Protein AF-A0A416VVM7-F1 (afdb_monomer)

Foldseek 3Di:
DDDDDDPPCVPVDFDWDQADPPRGDPDIDTPQLVVQLVVQLVVCVVCCCPPPNVVDPDPCCSRPVVSNVRSVVQVPDDDPNHRPVVVVVVVVCVVPDPPADPVRHD

Sequence (106 aa):
MKKIKSYTGIWNVEKVLYAINDFNLPFPVTFTQITWFVITEFIIILFGDIPPLSMIEGAFLKYFGIPVALTWFMSQKTFDGKKPYSFLKSQITYALRPKITYAGKA

Mean predicted aligned error: 8.23 Å

Structure (mmCIF, N/CA/C/O backbone):
data_AF-A0A416VVM7-F1
#
_entry.id   AF-A0A416VVM7-F1
#
loop_
_atom_site.group_PDB
_atom_site.id
_atom_site.type_symbol
_atom_site.label_atom_id
_atom_site.label_alt_id
_atom_site.label_comp_id
_atom_site.label_asym_id
_atom_site.label_entity_id
_atom_site.label_seq_id
_atom_site.pdbx_PDB_ins_code
_atom_site.Cartn_x
_atom_site.Cartn_y
_atom_site.Cartn_z
_atom_site.occupancy
_atom_site.B_iso_or_equiv
_atom_site.auth_seq_id
_atom_site.auth_comp_id
_atom_site.auth_asym_id
_atom_site.auth_atom_id
_atom_site.pdbx_PDB_model_num
ATOM 1 N N . MET A 1 1 ? -9.659 17.953 30.453 1.00 61.44 1 MET A N 1
ATOM 2 C CA . MET A 1 1 ? -10.289 16.610 30.451 1.00 61.44 1 MET A CA 1
ATOM 3 C C . MET A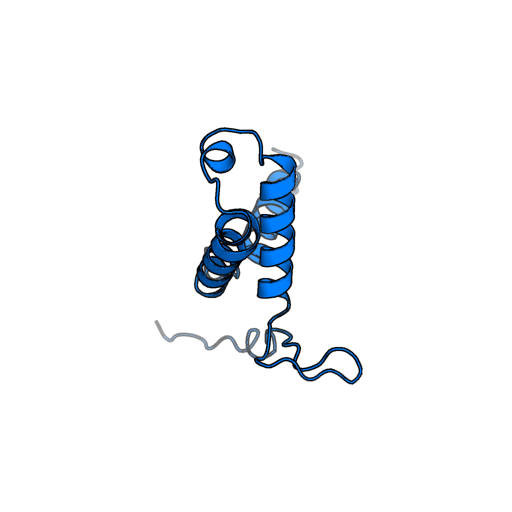 1 1 ? -9.209 15.544 30.608 1.00 61.44 1 MET A C 1
ATOM 5 O O . MET A 1 1 ? -8.241 15.582 29.856 1.00 61.44 1 MET A O 1
ATOM 9 N N . LYS A 1 2 ? -9.322 14.627 31.582 1.00 65.62 2 LYS A N 1
ATOM 10 C CA . LYS A 1 2 ? -8.398 13.482 31.709 1.00 65.62 2 LYS A CA 1
ATOM 11 C C . LYS A 1 2 ? -8.617 12.543 30.518 1.00 65.62 2 LYS A C 1
ATOM 13 O O . LYS A 1 2 ? -9.734 12.082 30.308 1.00 65.62 2 LYS A O 1
ATOM 18 N N . LYS A 1 3 ? -7.571 12.272 29.733 1.00 70.19 3 LYS A N 1
ATOM 19 C CA . LYS A 1 3 ? -7.639 11.299 28.633 1.00 70.19 3 LYS A CA 1
ATOM 20 C C . LYS A 1 3 ? -7.758 9.893 29.224 1.00 70.19 3 LYS A C 1
ATOM 22 O O . LYS A 1 3 ? -6.823 9.416 29.864 1.00 70.19 3 LYS A O 1
ATOM 27 N N . ILE A 1 4 ? -8.898 9.243 29.012 1.00 81.94 4 ILE A N 1
ATOM 28 C CA . ILE A 1 4 ? -9.066 7.815 29.297 1.00 81.94 4 ILE A CA 1
ATOM 29 C C . ILE A 1 4 ? -8.189 7.056 28.297 1.00 81.94 4 ILE A C 1
ATOM 31 O O . ILE A 1 4 ? -8.296 7.269 27.088 1.00 81.94 4 ILE A O 1
ATOM 35 N N . LYS A 1 5 ? -7.280 6.212 28.790 1.00 77.19 5 LYS A N 1
ATOM 36 C CA . LYS A 1 5 ? -6.422 5.393 27.927 1.00 77.19 5 LYS A CA 1
ATOM 37 C C . LYS A 1 5 ? -7.245 4.223 27.386 1.00 77.19 5 LYS A C 1
ATOM 39 O O . LYS A 1 5 ? -7.728 3.405 28.162 1.00 77.19 5 LYS A O 1
ATOM 44 N N . SER A 1 6 ? -7.409 4.160 26.067 1.00 74.62 6 SER A N 1
ATOM 45 C CA . SER A 1 6 ? -8.006 3.012 25.381 1.00 74.62 6 SER A CA 1
ATOM 46 C C . SER A 1 6 ? -6.907 2.020 25.008 1.00 74.62 6 SER A C 1
ATOM 48 O O . SER A 1 6 ? -5.968 2.376 24.298 1.00 74.62 6 SER A O 1
ATOM 50 N N . TYR A 1 7 ? -7.017 0.785 25.497 1.00 78.38 7 TYR A N 1
ATOM 51 C CA . TYR A 1 7 ? -6.043 -0.289 25.259 1.00 78.38 7 TYR A CA 1
ATOM 52 C C . TYR A 1 7 ? -6.463 -1.250 24.138 1.00 78.38 7 TYR A C 1
ATOM 54 O O . TYR A 1 7 ? -5.711 -2.153 23.778 1.00 78.38 7 TYR A O 1
ATOM 62 N N . THR A 1 8 ? -7.632 -1.032 23.530 1.00 74.88 8 THR A N 1
ATOM 63 C CA . THR A 1 8 ? -8.178 -1.870 22.451 1.00 74.88 8 THR A CA 1
ATOM 64 C C . THR A 1 8 ? -7.250 -1.942 21.231 1.00 74.88 8 THR A C 1
ATOM 66 O O . THR A 1 8 ? -7.262 -2.927 20.501 1.00 74.88 8 THR A O 1
ATOM 69 N N . GLY A 1 9 ? -6.409 -0.923 21.017 1.00 66.19 9 GLY A N 1
ATOM 70 C CA . GLY A 1 9 ? -5.456 -0.869 19.907 1.00 66.19 9 GLY A CA 1
ATOM 71 C C . GLY A 1 9 ? -4.166 -1.675 20.097 1.00 66.19 9 GLY A C 1
ATOM 72 O O . GLY A 1 9 ? -3.465 -1.868 19.110 1.00 66.19 9 GLY A O 1
ATOM 73 N N . ILE A 1 10 ? -3.849 -2.163 21.308 1.00 76.31 10 ILE A N 1
ATOM 74 C CA . ILE A 1 10 ? -2.581 -2.876 21.586 1.00 76.31 10 ILE A CA 1
ATOM 75 C C . ILE A 1 10 ? -2.433 -4.113 20.696 1.00 76.31 10 ILE A C 1
ATOM 77 O O . ILE A 1 10 ? -1.358 -4.389 20.178 1.00 76.31 10 ILE A O 1
ATOM 81 N N . TRP A 1 11 ? -3.532 -4.833 20.488 1.00 73.75 11 TRP A N 1
ATOM 82 C CA . TRP A 1 11 ? -3.547 -6.067 19.706 1.00 73.75 11 TRP A CA 1
ATOM 83 C C . TRP A 1 11 ? -3.708 -5.833 18.201 1.00 73.75 11 TRP A C 1
ATOM 85 O O . TRP A 1 11 ? -3.650 -6.779 17.422 1.00 73.75 11 TRP A O 1
ATOM 95 N N . ASN A 1 12 ? -3.888 -4.583 17.765 1.00 74.38 12 ASN A N 1
ATOM 96 C CA . ASN A 1 12 ? -4.033 -4.235 16.354 1.00 74.38 12 ASN A CA 1
ATOM 97 C C . ASN A 1 12 ? -2.662 -4.037 15.687 1.00 74.38 12 ASN A C 1
ATOM 99 O O . ASN A 1 12 ? -2.369 -2.986 15.110 1.00 74.38 12 ASN A O 1
ATOM 103 N N . VAL A 1 13 ? -1.806 -5.050 15.807 1.00 75.88 13 VAL A N 1
ATOM 104 C CA . VAL A 1 13 ? -0.478 -5.064 15.193 1.00 75.88 13 VAL A CA 1
ATOM 105 C C . VAL A 1 13 ? -0.606 -5.543 13.753 1.00 75.88 13 VAL A C 1
ATOM 107 O O . VAL A 1 13 ? -1.378 -6.449 13.433 1.00 75.88 13 VAL A O 1
ATOM 110 N N . GLU A 1 14 ? 0.131 -4.904 12.852 1.00 78.31 14 GLU A N 1
ATOM 111 C CA . GLU A 1 14 ? 0.159 -5.341 11.467 1.00 78.31 14 GLU A CA 1
ATOM 112 C C . GLU A 1 14 ? 0.909 -6.659 11.327 1.00 78.31 14 GLU A C 1
ATOM 114 O O . GLU A 1 14 ? 1.980 -6.833 11.901 1.00 78.31 14 GLU A O 1
ATOM 119 N N . LYS A 1 15 ? 0.365 -7.575 10.526 1.00 83.31 15 LYS A N 1
ATOM 120 C CA . LYS A 1 15 ? 1.103 -8.774 10.151 1.00 83.31 15 LYS A CA 1
ATOM 121 C C . LYS A 1 15 ? 2.234 -8.382 9.197 1.00 83.31 15 LYS A C 1
ATOM 123 O O . LYS A 1 15 ? 2.003 -7.695 8.198 1.00 83.31 15 LYS A O 1
ATOM 128 N N . VAL A 1 16 ? 3.435 -8.839 9.518 1.00 87.38 16 VAL A N 1
ATOM 129 C CA . VAL A 1 16 ? 4.658 -8.597 8.753 1.00 87.38 16 VAL A CA 1
ATOM 130 C C . VAL A 1 16 ? 5.185 -9.935 8.254 1.00 87.38 16 VAL A C 1
ATOM 132 O O . VAL A 1 16 ? 5.181 -10.919 8.992 1.00 87.38 16 VAL A O 1
ATOM 135 N N . LEU A 1 17 ? 5.595 -9.969 6.992 1.00 89.88 17 LEU A N 1
ATOM 136 C CA . LEU A 1 17 ? 6.157 -11.129 6.325 1.00 89.88 17 LEU A CA 1
ATOM 137 C C . LEU A 1 17 ? 7.678 -10.978 6.258 1.00 89.88 17 LEU A C 1
ATOM 139 O O . LEU A 1 17 ? 8.186 -9.979 5.749 1.00 89.88 17 LEU A O 1
ATOM 143 N N . TYR A 1 18 ? 8.386 -11.977 6.777 1.00 88.62 18 TYR A N 1
ATOM 144 C CA . TYR A 1 18 ? 9.853 -12.007 6.827 1.00 88.62 18 TYR A CA 1
ATOM 145 C C . TYR A 1 18 ? 10.451 -13.029 5.857 1.00 88.62 18 TYR A C 1
ATOM 147 O O . TYR A 1 18 ? 11.561 -12.839 5.372 1.00 88.62 18 TYR A O 1
ATOM 155 N N . ALA A 1 19 ? 9.702 -14.084 5.537 1.00 89.94 19 ALA A N 1
ATOM 156 C CA . ALA A 1 19 ? 10.117 -15.124 4.610 1.00 89.94 19 ALA A CA 1
ATOM 157 C C . ALA A 1 19 ? 8.917 -15.671 3.832 1.00 89.94 19 ALA A C 1
ATOM 159 O O . ALA A 1 19 ? 7.777 -15.616 4.304 1.00 89.94 19 ALA A O 1
ATOM 160 N N . ILE A 1 20 ? 9.191 -16.204 2.646 1.00 89.31 20 ILE A N 1
ATOM 161 C CA . ILE A 1 20 ? 8.248 -16.975 1.837 1.00 89.31 20 ILE A CA 1
ATOM 162 C C . ILE A 1 20 ? 8.841 -18.372 1.694 1.00 89.31 20 ILE A C 1
ATOM 164 O O . ILE A 1 20 ? 9.851 -18.543 1.014 1.00 89.31 20 ILE A O 1
ATOM 168 N N . ASN A 1 21 ? 8.209 -19.365 2.323 1.00 87.94 21 ASN A N 1
ATOM 169 C CA . ASN A 1 21 ? 8.763 -20.716 2.454 1.00 87.94 21 ASN A CA 1
ATOM 170 C C . ASN A 1 21 ? 10.191 -20.648 3.039 1.00 87.94 21 ASN A C 1
ATOM 172 O O . ASN A 1 21 ? 10.350 -20.163 4.157 1.00 87.94 21 ASN A O 1
ATOM 176 N N . ASP A 1 22 ? 11.209 -21.045 2.271 1.00 90.06 22 ASP A N 1
ATOM 177 C CA . ASP A 1 22 ? 12.624 -21.021 2.670 1.00 90.06 22 ASP A CA 1
ATOM 178 C C . ASP A 1 22 ? 13.374 -19.745 2.240 1.00 90.06 22 ASP A C 1
ATOM 180 O O . ASP A 1 22 ? 14.549 -19.560 2.565 1.00 90.06 22 ASP A O 1
ATOM 184 N N . PHE A 1 23 ? 12.722 -18.846 1.496 1.00 88.56 23 PHE A N 1
ATOM 185 C CA . PHE A 1 23 ? 13.339 -17.610 1.027 1.00 88.56 23 PHE A CA 1
ATOM 186 C C . PHE A 1 23 ? 13.136 -16.481 2.039 1.00 88.56 23 PHE A C 1
ATOM 188 O O . PHE A 1 23 ? 12.022 -15.979 2.210 1.00 88.56 23 PHE A O 1
ATOM 195 N N . ASN A 1 24 ? 14.221 -16.045 2.681 1.00 89.94 24 ASN A N 1
ATOM 196 C CA . ASN A 1 24 ? 14.207 -14.854 3.525 1.00 89.94 24 ASN A CA 1
ATOM 197 C C . ASN A 1 24 ? 14.138 -13.599 2.655 1.00 89.94 24 ASN A C 1
ATOM 199 O O . ASN A 1 24 ? 14.971 -13.393 1.771 1.00 89.94 24 ASN A O 1
ATOM 203 N N .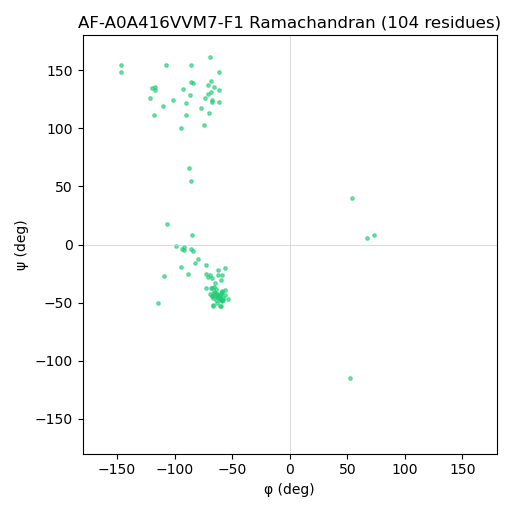 LEU A 1 25 ? 13.152 -12.745 2.924 1.00 87.62 25 LEU A N 1
ATOM 204 C CA . LEU A 1 25 ? 13.041 -11.468 2.238 1.00 87.62 25 LEU A CA 1
ATOM 205 C C . LEU A 1 25 ? 14.204 -10.559 2.677 1.00 87.62 25 LEU A C 1
ATOM 207 O O . LEU A 1 25 ? 14.538 -10.522 3.863 1.00 87.62 25 LEU A O 1
ATOM 211 N N . PRO A 1 26 ? 14.803 -9.784 1.755 1.00 88.38 26 PRO A N 1
ATOM 212 C CA . PRO A 1 26 ? 15.896 -8.863 2.082 1.00 88.38 26 PRO A CA 1
ATOM 213 C C . PRO A 1 26 ? 15.468 -7.762 3.064 1.00 88.38 26 PRO A C 1
ATOM 215 O O . PRO A 1 26 ? 16.298 -7.170 3.749 1.00 88.38 26 PRO A O 1
ATOM 218 N N . PHE A 1 27 ? 14.167 -7.492 3.140 1.00 89.75 27 PHE A N 1
ATOM 219 C CA . PHE A 1 27 ? 13.545 -6.606 4.109 1.00 89.75 27 PHE A CA 1
ATOM 220 C C . PHE A 1 27 ? 12.150 -7.140 4.462 1.00 89.75 27 PHE A C 1
ATOM 222 O O . PHE A 1 27 ? 11.492 -7.747 3.615 1.00 89.75 27 PHE A O 1
ATOM 229 N N . PRO A 1 28 ? 1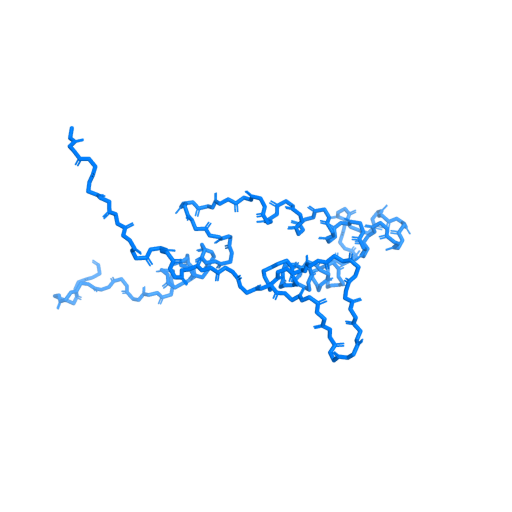1.672 -6.918 5.696 1.00 88.25 28 PRO A N 1
ATOM 230 C CA . PRO A 1 28 ? 10.323 -7.302 6.079 1.00 88.25 28 PRO A CA 1
ATOM 231 C C . PRO A 1 28 ? 9.285 -6.484 5.310 1.00 88.25 28 PRO A C 1
ATOM 233 O O . PRO A 1 28 ? 9.398 -5.261 5.219 1.00 88.25 28 PRO A O 1
ATOM 236 N N . VAL A 1 29 ? 8.247 -7.146 4.805 1.00 89.75 29 VAL A N 1
ATOM 237 C CA . VAL A 1 29 ? 7.163 -6.496 4.055 1.00 89.75 29 VAL A CA 1
ATOM 238 C C . VAL A 1 29 ? 5.843 -6.724 4.770 1.00 89.75 29 VAL A C 1
ATOM 240 O O . VAL A 1 29 ? 5.534 -7.834 5.199 1.00 89.75 29 VAL A O 1
ATOM 243 N N . THR A 1 30 ? 5.033 -5.682 4.919 1.00 89.25 30 THR A N 1
ATOM 244 C CA . THR A 1 30 ? 3.726 -5.819 5.565 1.00 89.25 30 THR A CA 1
ATOM 245 C C . THR A 1 30 ? 2.643 -6.263 4.581 1.00 89.25 30 THR A C 1
ATOM 247 O O . THR A 1 30 ? 2.703 -5.983 3.383 1.00 89.25 30 THR A O 1
ATOM 250 N N . PHE A 1 31 ? 1.586 -6.916 5.077 1.00 85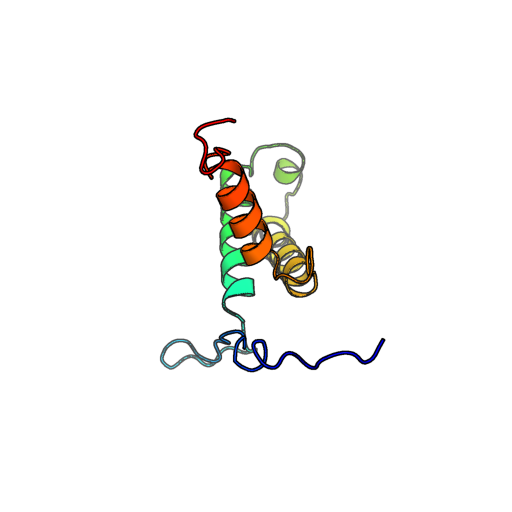.81 31 PHE A N 1
ATOM 251 C CA . PHE A 1 31 ? 0.466 -7.319 4.214 1.00 85.81 31 PHE A CA 1
ATOM 252 C C . PHE A 1 31 ? -0.220 -6.127 3.526 1.00 85.81 31 PHE A C 1
ATOM 254 O O . PHE A 1 31 ? -0.729 -6.276 2.413 1.00 85.81 31 PHE A O 1
ATOM 261 N N . THR A 1 32 ? -0.234 -4.938 4.146 1.00 86.25 32 THR A N 1
ATOM 262 C CA . THR A 1 32 ? -0.819 -3.755 3.495 1.00 86.25 32 THR A CA 1
ATOM 263 C C . THR A 1 32 ? 0.063 -3.227 2.372 1.00 86.25 32 THR A C 1
ATOM 265 O O . THR A 1 32 ? -0.479 -2.855 1.336 1.00 86.25 32 THR A O 1
ATOM 268 N N . GLN A 1 33 ? 1.392 -3.255 2.525 1.00 88.44 33 GLN A N 1
ATOM 269 C CA . GLN A 1 33 ? 2.325 -2.892 1.456 1.00 88.44 33 GLN A CA 1
ATOM 270 C C . GLN A 1 33 ? 2.149 -3.806 0.240 1.00 88.44 33 GLN A C 1
ATOM 272 O O . GLN A 1 33 ? 1.986 -3.304 -0.867 1.00 88.44 33 GLN A O 1
ATOM 277 N N . ILE A 1 34 ? 2.069 -5.126 0.454 1.00 89.88 34 ILE A N 1
ATOM 278 C CA . ILE A 1 34 ? 1.825 -6.101 -0.625 1.00 89.88 34 ILE A CA 1
ATOM 279 C C . ILE A 1 34 ? 0.483 -5.820 -1.309 1.00 89.88 34 ILE A C 1
ATOM 281 O O . ILE A 1 34 ? 0.412 -5.742 -2.531 1.00 89.88 34 ILE A O 1
ATOM 285 N N . THR A 1 35 ? -0.581 -5.611 -0.528 1.00 89.56 35 THR A N 1
ATOM 286 C CA . THR A 1 35 ? -1.918 -5.323 -1.073 1.00 89.56 35 THR A CA 1
ATOM 287 C C . THR A 1 35 ? -1.915 -4.072 -1.951 1.00 89.56 35 THR A C 1
ATOM 289 O O . THR A 1 35 ? -2.434 -4.097 -3.064 1.00 89.56 35 THR A O 1
ATOM 292 N N . TRP A 1 36 ? -1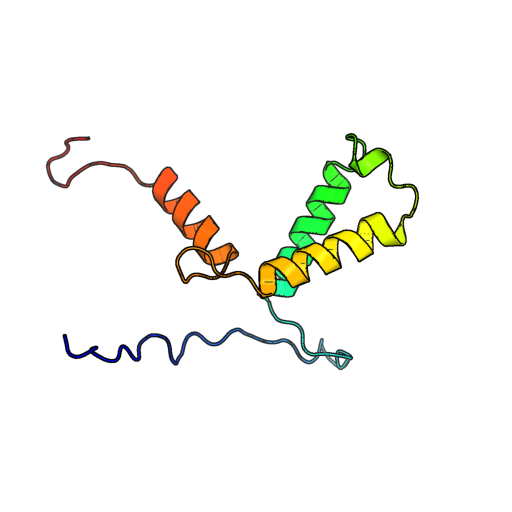.313 -2.977 -1.477 1.00 90.62 36 TRP A N 1
ATOM 293 C CA . TRP A 1 36 ? -1.219 -1.739 -2.252 1.00 90.62 36 TRP A CA 1
ATOM 294 C C . TRP A 1 36 ? -0.364 -1.896 -3.504 1.00 90.62 36 TRP A C 1
ATOM 296 O O . TRP A 1 36 ? -0.673 -1.269 -4.516 1.00 90.62 36 TRP A O 1
ATOM 306 N N . PHE A 1 37 ? 0.674 -2.732 -3.446 1.00 93.00 37 PHE A N 1
ATOM 307 C CA . PHE A 1 37 ? 1.573 -2.965 -4.568 1.00 93.00 37 PHE A CA 1
ATOM 308 C C . PHE A 1 37 ? 0.812 -3.656 -5.689 1.00 93.00 37 PHE A C 1
ATOM 310 O O . PHE A 1 37 ? 0.715 -3.111 -6.784 1.00 93.00 37 PHE A O 1
ATOM 317 N N . VAL A 1 38 ? 0.153 -4.768 -5.359 1.00 92.50 38 VAL A N 1
ATOM 318 C CA . VAL A 1 38 ? -0.652 -5.552 -6.300 1.00 92.50 38 VAL A CA 1
ATOM 319 C C . VAL A 1 38 ? -1.801 -4.725 -6.880 1.00 92.50 38 VAL A C 1
ATOM 321 O O . VAL A 1 38 ? -2.013 -4.742 -8.088 1.00 92.50 38 VAL A O 1
ATOM 324 N N . ILE A 1 39 ? -2.531 -3.962 -6.056 1.00 91.81 39 ILE A N 1
ATOM 325 C CA . ILE A 1 39 ? -3.628 -3.109 -6.545 1.00 91.81 39 ILE A CA 1
ATOM 326 C C . ILE A 1 39 ? -3.102 -2.044 -7.511 1.00 91.81 39 ILE A C 1
ATOM 328 O O . ILE A 1 39 ? -3.703 -1.816 -8.557 1.00 91.81 39 ILE A O 1
ATOM 332 N N . THR A 1 40 ? -1.993 -1.386 -7.170 1.00 91.56 40 THR A N 1
ATOM 333 C CA . THR A 1 40 ? -1.432 -0.322 -8.010 1.00 91.56 40 THR A CA 1
ATOM 334 C C . THR A 1 40 ? -0.907 -0.884 -9.325 1.00 91.56 40 THR A C 1
ATOM 336 O O . THR A 1 40 ? -1.198 -0.329 -10.378 1.00 91.56 40 THR A O 1
ATOM 339 N N . GLU A 1 41 ? -0.186 -2.002 -9.285 1.00 92.25 41 GLU A N 1
ATOM 340 C CA . GLU A 1 41 ? 0.309 -2.684 -10.480 1.00 92.25 41 GLU A CA 1
ATOM 341 C C . GLU A 1 41 ? -0.847 -3.119 -11.390 1.00 92.25 41 GLU A C 1
ATOM 343 O O . GLU A 1 41 ? -0.834 -2.833 -12.586 1.00 92.25 41 GLU A O 1
ATOM 348 N N . PHE A 1 42 ? -1.903 -3.702 -10.818 1.00 93.06 42 PHE A N 1
ATOM 349 C CA . PHE A 1 42 ? -3.097 -4.087 -11.566 1.00 93.06 42 PHE A CA 1
ATOM 350 C C . PHE A 1 42 ? -3.774 -2.885 -12.242 1.00 93.06 42 PHE A C 1
ATOM 352 O O . PHE A 1 42 ? -4.143 -2.960 -13.412 1.00 93.06 42 PHE A O 1
ATOM 359 N N . ILE A 1 43 ? -3.884 -1.748 -11.545 1.00 90.88 43 ILE A N 1
ATOM 360 C CA . ILE A 1 43 ? -4.402 -0.494 -12.116 1.00 90.88 43 ILE A CA 1
ATOM 361 C C . ILE A 1 43 ? -3.514 -0.019 -13.273 1.00 90.88 43 ILE A C 1
ATOM 363 O O . ILE A 1 43 ? -4.034 0.356 -14.318 1.00 90.88 43 ILE A O 1
ATOM 367 N N . ILE A 1 44 ? -2.188 -0.047 -13.128 1.00 90.81 44 ILE A N 1
ATOM 368 C CA . ILE A 1 44 ? -1.272 0.399 -14.188 1.00 90.81 44 ILE A CA 1
ATOM 369 C C . ILE A 1 44 ? -1.355 -0.506 -15.418 1.00 90.81 44 ILE A C 1
ATOM 371 O O . ILE A 1 44 ? -1.279 0.000 -16.532 1.00 90.81 44 ILE A O 1
ATOM 375 N N . ILE A 1 45 ? -1.538 -1.815 -15.239 1.00 89.12 45 ILE A N 1
ATOM 376 C CA . ILE A 1 45 ? -1.737 -2.749 -16.354 1.00 89.12 45 ILE A CA 1
ATOM 377 C C . ILE A 1 45 ? -3.067 -2.461 -17.062 1.00 89.12 45 ILE A C 1
ATOM 379 O O . ILE A 1 45 ? -3.097 -2.375 -18.285 1.00 89.12 45 ILE A O 1
ATOM 383 N N . LEU A 1 46 ? -4.158 -2.263 -16.314 1.00 89.75 46 LEU A N 1
ATOM 384 C CA . LEU A 1 46 ? -5.478 -1.994 -16.897 1.00 89.75 46 LEU A CA 1
ATOM 385 C C . LEU A 1 46 ? -5.581 -0.626 -17.584 1.00 89.75 46 LEU A C 1
ATOM 387 O O . LEU A 1 46 ? -6.253 -0.498 -18.602 1.00 89.75 46 LEU A O 1
ATOM 391 N N . PHE A 1 47 ? -4.943 0.399 -17.022 1.00 87.12 47 PHE A N 1
ATOM 392 C CA . PHE A 1 47 ? -5.010 1.782 -17.504 1.00 87.12 47 PHE A CA 1
ATOM 393 C C . PHE A 1 47 ? -3.719 2.230 -18.204 1.00 87.12 47 PHE A C 1
ATOM 395 O O . PHE A 1 47 ? -3.486 3.427 -18.379 1.00 87.12 47 PHE A O 1
ATOM 402 N N . GLY A 1 48 ? -2.870 1.283 -18.607 1.00 83.38 48 GLY A N 1
ATOM 403 C CA . GLY A 1 48 ? -1.527 1.549 -19.122 1.00 83.38 48 GLY A CA 1
ATOM 404 C C . GLY A 1 48 ? -1.493 2.372 -20.408 1.00 83.38 48 GLY A C 1
ATOM 405 O O . GLY A 1 48 ? -0.508 3.081 -20.627 1.00 83.38 48 GLY A O 1
ATOM 406 N N . ASP A 1 49 ? -2.562 2.316 -21.202 1.00 83.31 49 ASP A N 1
ATOM 407 C CA . ASP A 1 49 ? -2.690 3.014 -22.485 1.00 83.31 49 ASP A CA 1
ATOM 408 C C . ASP A 1 49 ? -3.327 4.408 -22.356 1.00 83.31 49 ASP A C 1
ATOM 410 O O . ASP A 1 49 ? -3.374 5.170 -23.323 1.00 83.31 49 ASP A O 1
ATOM 414 N N . ILE A 1 50 ? -3.780 4.789 -21.156 1.00 85.38 50 ILE A N 1
ATOM 415 C CA . ILE A 1 50 ? -4.385 6.101 -20.915 1.00 85.38 50 ILE A CA 1
ATOM 416 C C . ILE A 1 50 ? -3.284 7.132 -20.599 1.00 85.38 50 ILE A C 1
ATOM 418 O O . ILE A 1 50 ? -2.465 6.903 -19.701 1.00 85.38 50 ILE A O 1
ATOM 422 N N . PRO A 1 51 ? -3.243 8.297 -21.276 1.00 82.69 51 PRO A N 1
ATOM 423 C CA . PRO A 1 51 ? -2.362 9.399 -20.881 1.00 82.69 51 PRO A CA 1
ATOM 424 C C . PRO A 1 51 ? -2.739 9.869 -19.467 1.00 82.69 51 PRO A C 1
ATOM 426 O O . PRO A 1 51 ? -3.929 10.061 -19.212 1.00 82.69 51 PRO A O 1
ATOM 429 N N . PRO A 1 52 ? -1.804 10.081 -18.521 1.00 80.38 52 PRO A N 1
ATOM 430 C CA . PRO A 1 52 ? -0.347 10.223 -18.653 1.00 80.38 52 PRO A CA 1
ATOM 431 C C . PRO A 1 52 ? 0.482 8.928 -18.506 1.00 80.38 52 PRO A C 1
ATOM 433 O O . PRO A 1 52 ? 1.701 8.978 -18.649 1.00 80.38 52 PRO A O 1
ATOM 436 N N . LEU A 1 53 ? -0.128 7.770 -18.225 1.00 81.19 53 LEU A N 1
ATOM 437 C CA . LEU A 1 53 ? 0.593 6.498 -18.024 1.00 81.19 53 LEU A CA 1
ATOM 438 C C . LEU A 1 53 ? 1.177 5.925 -19.325 1.00 81.19 53 LEU A C 1
ATOM 440 O O . LEU A 1 53 ? 2.196 5.231 -19.291 1.00 81.19 53 LEU A O 1
ATOM 444 N N . SER A 1 54 ? 0.564 6.224 -20.471 1.00 77.50 54 SER A N 1
ATOM 445 C CA . SER A 1 54 ? 1.067 5.835 -21.797 1.00 77.50 54 SER A CA 1
ATOM 446 C C . SER A 1 54 ? 2.296 6.629 -22.248 1.00 77.50 54 SER A C 1
ATOM 448 O O . SER A 1 54 ? 3.032 6.168 -23.111 1.00 77.50 54 SER A O 1
ATOM 450 N N . MET A 1 55 ? 2.562 7.783 -21.628 1.00 84.88 55 MET A N 1
ATOM 451 C CA . MET A 1 55 ? 3.711 8.641 -21.950 1.00 84.88 55 MET A CA 1
ATOM 452 C C . MET A 1 55 ? 5.003 8.210 -21.234 1.00 84.88 55 MET A C 1
ATOM 454 O O . MET A 1 55 ? 6.060 8.793 -21.456 1.00 84.88 55 MET A O 1
ATOM 458 N N . ILE A 1 56 ? 4.928 7.217 -20.343 1.00 84.00 56 ILE A N 1
ATOM 459 C CA . ILE A 1 56 ? 6.072 6.724 -19.572 1.00 84.00 56 ILE A CA 1
ATOM 460 C C . ILE A 1 56 ? 6.676 5.529 -20.310 1.00 84.00 56 ILE A C 1
ATOM 462 O O . ILE A 1 56 ? 6.182 4.408 -20.202 1.00 84.00 56 ILE A O 1
ATOM 466 N N . GLU A 1 57 ? 7.763 5.773 -21.041 1.00 77.56 57 GLU A N 1
ATOM 467 C CA . GLU A 1 57 ? 8.459 4.759 -21.851 1.00 77.56 57 GLU A CA 1
ATOM 468 C C . GLU A 1 57 ? 9.243 3.742 -21.001 1.00 77.56 57 GLU A C 1
ATOM 470 O O . GLU A 1 57 ? 9.464 2.600 -21.404 1.00 77.56 57 GLU A O 1
ATOM 475 N N . GLY A 1 58 ? 9.652 4.126 -19.789 1.00 83.88 58 GLY A N 1
ATOM 476 C CA . GLY A 1 58 ? 10.421 3.258 -18.901 1.00 83.88 58 GLY A CA 1
ATOM 477 C C . GLY A 1 58 ? 9.563 2.161 -18.272 1.00 83.88 58 GLY A C 1
ATOM 478 O O . GLY A 1 58 ? 8.880 2.421 -17.284 1.00 83.88 58 GLY A O 1
ATOM 479 N N . ALA A 1 59 ? 9.664 0.922 -18.764 1.00 83.38 59 ALA A N 1
ATOM 480 C CA . ALA A 1 59 ? 8.935 -0.228 -18.212 1.00 83.38 59 ALA A CA 1
ATOM 481 C C . ALA A 1 59 ? 9.213 -0.440 -16.711 1.00 83.38 59 ALA A C 1
ATOM 483 O O . ALA A 1 59 ? 8.284 -0.621 -15.925 1.00 83.38 59 ALA A O 1
ATOM 484 N N . PHE A 1 60 ? 10.477 -0.336 -16.286 1.00 86.62 60 PHE A N 1
ATOM 485 C CA . PHE A 1 60 ? 10.841 -0.440 -14.870 1.00 86.62 60 PHE A CA 1
ATOM 486 C C . PHE A 1 60 ? 10.219 0.684 -14.032 1.00 86.62 60 PHE A C 1
ATOM 488 O O . PHE A 1 60 ? 9.647 0.439 -12.974 1.00 86.62 60 PHE A O 1
ATOM 495 N N . LEU A 1 61 ? 10.274 1.928 -14.511 1.00 87.06 61 LEU A N 1
ATOM 496 C CA . LEU A 1 61 ? 9.693 3.057 -13.787 1.00 87.06 61 LEU A CA 1
ATOM 497 C C . LEU A 1 61 ? 8.167 2.931 -13.694 1.00 87.06 61 LEU A C 1
ATOM 499 O O . LEU A 1 61 ? 7.599 3.161 -12.631 1.00 87.06 61 LEU A O 1
ATOM 503 N N . LYS A 1 62 ? 7.522 2.522 -14.789 1.00 86.44 62 LYS A N 1
ATOM 504 C CA . LYS A 1 62 ? 6.071 2.384 -14.894 1.00 86.44 62 LYS A CA 1
ATOM 505 C C . LYS A 1 62 ? 5.531 1.274 -13.998 1.00 86.44 62 LYS A C 1
ATOM 507 O O . LYS A 1 62 ? 4.630 1.530 -13.210 1.00 86.44 62 LYS A O 1
ATOM 512 N N . TYR A 1 63 ? 6.090 0.069 -14.090 1.00 87.38 63 TYR A N 1
ATOM 513 C CA . TYR A 1 63 ? 5.546 -1.109 -13.406 1.00 87.38 63 TYR A CA 1
ATOM 514 C C . TYR A 1 63 ? 6.185 -1.394 -12.047 1.00 87.38 63 TYR A C 1
ATOM 516 O O . TYR A 1 63 ? 5.580 -2.072 -11.230 1.00 87.38 63 TYR A O 1
ATOM 524 N N . PHE A 1 64 ? 7.371 -0.857 -11.760 1.00 89.31 64 PHE A N 1
ATOM 525 C CA . PHE A 1 64 ? 8.023 -1.048 -10.463 1.00 89.31 64 PHE A CA 1
ATOM 526 C C . PHE A 1 64 ? 8.151 0.266 -9.689 1.00 89.31 64 PHE A C 1
ATOM 528 O O . PHE A 1 64 ? 7.719 0.355 -8.543 1.00 89.31 64 PHE A O 1
ATOM 535 N N . GLY A 1 65 ? 8.667 1.321 -10.321 1.00 90.62 65 GLY A N 1
ATOM 536 C CA . GLY A 1 65 ? 8.888 2.614 -9.666 1.00 90.62 65 GLY A CA 1
ATOM 537 C C . GLY A 1 65 ? 7.610 3.253 -9.114 1.00 90.62 65 GLY A C 1
ATOM 538 O O . GLY A 1 65 ? 7.553 3.586 -7.929 1.00 90.62 65 GLY A O 1
ATOM 539 N N . ILE A 1 66 ? 6.572 3.395 -9.946 1.00 90.69 66 ILE A N 1
ATOM 540 C CA . ILE A 1 66 ? 5.298 4.005 -9.537 1.00 90.69 66 ILE A CA 1
ATOM 541 C C . ILE A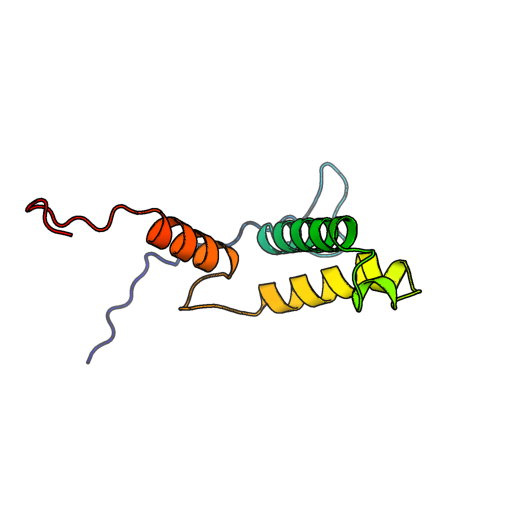 1 66 ? 4.617 3.171 -8.439 1.00 90.69 66 ILE A C 1
ATOM 543 O O . ILE A 1 66 ? 4.298 3.754 -7.400 1.00 90.69 66 ILE A O 1
ATOM 547 N N . PRO A 1 67 ? 4.441 1.838 -8.571 1.00 91.75 67 PRO A N 1
ATOM 548 C CA . PRO A 1 67 ? 3.872 1.029 -7.492 1.00 91.75 67 PRO A CA 1
ATOM 549 C C . PRO A 1 67 ? 4.660 1.083 -6.184 1.00 91.75 67 PRO A C 1
ATOM 551 O O . PRO A 1 67 ? 4.056 1.201 -5.117 1.00 91.75 67 PRO A O 1
ATOM 554 N N . VAL A 1 68 ? 5.997 1.062 -6.224 1.00 91.31 68 VAL A N 1
ATOM 555 C CA . VAL A 1 68 ? 6.828 1.187 -5.013 1.00 91.31 68 VAL A CA 1
ATOM 556 C C . VAL A 1 68 ? 6.656 2.561 -4.358 1.00 91.31 68 VAL A C 1
ATOM 558 O O . VAL A 1 68 ? 6.473 2.652 -3.145 1.00 91.31 68 VAL A O 1
ATOM 561 N N . ALA A 1 69 ? 6.646 3.642 -5.138 1.00 90.81 69 ALA A N 1
ATOM 562 C CA . ALA A 1 69 ? 6.435 4.983 -4.595 1.00 90.81 69 ALA A CA 1
ATOM 563 C C . ALA A 1 69 ? 5.042 5.130 -3.958 1.00 90.81 69 ALA A C 1
ATOM 565 O O . ALA A 1 69 ? 4.903 5.686 -2.864 1.00 90.81 69 ALA A O 1
ATOM 566 N N . LEU A 1 70 ? 4.009 4.591 -4.612 1.00 90.81 70 LEU A N 1
ATOM 567 C CA . LEU A 1 70 ? 2.626 4.665 -4.143 1.00 90.81 70 LEU A CA 1
ATOM 568 C C . LEU A 1 70 ? 2.413 3.810 -2.887 1.00 90.81 70 LEU A C 1
ATOM 570 O O . LEU A 1 70 ? 1.807 4.264 -1.917 1.00 90.81 70 LEU A O 1
ATOM 574 N N . THR A 1 71 ? 2.964 2.599 -2.853 1.00 91.38 71 THR A N 1
ATOM 575 C CA . THR A 1 71 ? 2.907 1.720 -1.672 1.00 91.38 71 THR A CA 1
ATOM 576 C C . THR A 1 71 ? 3.619 2.317 -0.475 1.00 91.38 71 THR A C 1
ATOM 578 O O . THR A 1 71 ? 3.064 2.321 0.627 1.00 91.38 71 THR A O 1
ATOM 581 N N . TRP A 1 72 ? 4.809 2.878 -0.685 1.00 88.31 72 TRP A N 1
ATOM 582 C CA . TRP A 1 72 ? 5.540 3.591 0.350 1.00 88.31 72 TRP A CA 1
ATOM 583 C C . TRP A 1 72 ? 4.716 4.764 0.888 1.00 88.31 72 TRP A C 1
ATOM 585 O O . TRP A 1 72 ? 4.505 4.855 2.100 1.00 88.31 72 TRP A O 1
ATOM 595 N N . PHE A 1 73 ? 4.146 5.590 0.005 1.00 89.62 73 PHE A N 1
ATOM 596 C CA . PHE A 1 73 ? 3.281 6.704 0.395 1.00 89.62 73 PHE A CA 1
ATOM 597 C C . PHE A 1 73 ? 2.066 6.242 1.213 1.00 89.62 73 PHE A C 1
ATOM 599 O O . PHE A 1 73 ? 1.794 6.776 2.291 1.00 89.62 73 PHE A O 1
ATOM 606 N N . MET A 1 74 ? 1.360 5.208 0.752 1.00 88.06 74 MET A N 1
ATOM 607 C CA . MET A 1 74 ? 0.181 4.675 1.440 1.00 88.06 74 MET A CA 1
ATOM 608 C C . MET A 1 74 ? 0.530 4.013 2.773 1.00 88.06 74 MET A C 1
ATOM 610 O O . MET A 1 74 ? -0.280 4.052 3.696 1.00 88.06 74 MET A O 1
ATOM 614 N N . SER A 1 75 ? 1.736 3.461 2.921 1.00 82.69 75 SER A N 1
ATOM 615 C CA . SER A 1 75 ? 2.186 2.882 4.191 1.00 82.69 75 SER A CA 1
ATOM 616 C C . SER A 1 75 ? 2.433 3.933 5.282 1.00 82.69 75 SER A C 1
ATOM 618 O O . SER A 1 75 ? 2.291 3.633 6.464 1.00 82.69 75 SER A O 1
ATOM 620 N N . GLN A 1 76 ? 2.742 5.178 4.904 1.00 80.94 76 GLN A N 1
ATOM 621 C CA . GLN A 1 76 ? 2.985 6.268 5.855 1.00 80.94 76 GLN A CA 1
ATOM 622 C C . GLN A 1 76 ? 1.716 7.024 6.252 1.00 80.94 76 GLN A C 1
ATOM 624 O O . GLN A 1 76 ? 1.666 7.656 7.310 1.00 80.94 76 GLN A O 1
ATOM 629 N N . LYS A 1 77 ? 0.693 7.020 5.394 1.00 80.06 77 LYS A N 1
ATOM 630 C CA . LYS A 1 77 ? -0.512 7.825 5.602 1.00 80.06 77 LYS A CA 1
ATOM 631 C C . LYS A 1 77 ? -1.532 7.104 6.475 1.00 80.06 77 LYS A C 1
ATOM 633 O O . LYS A 1 77 ? -1.809 5.919 6.320 1.00 80.06 77 LYS A O 1
ATOM 638 N N . THR A 1 78 ? -2.161 7.873 7.357 1.00 80.44 78 THR A N 1
ATOM 639 C CA . THR A 1 78 ? -3.380 7.469 8.058 1.00 80.44 78 THR A CA 1
ATOM 640 C C . THR A 1 78 ? -4.502 8.420 7.661 1.00 80.44 78 THR A C 1
ATOM 642 O O . THR A 1 78 ? -4.315 9.635 7.622 1.00 80.44 78 THR A O 1
ATOM 645 N N . PHE A 1 79 ? -5.662 7.864 7.328 1.00 80.88 79 PHE A N 1
ATOM 646 C CA . PHE A 1 79 ? -6.865 8.617 6.986 1.00 80.88 79 PHE A CA 1
ATOM 647 C C . PHE A 1 79 ? -7.869 8.425 8.114 1.00 80.88 79 PHE A C 1
ATOM 649 O O . PHE A 1 79 ? -8.237 7.288 8.409 1.00 80.88 79 PHE A O 1
ATOM 656 N N . ASP A 1 80 ? -8.281 9.513 8.772 1.00 79.50 80 ASP A N 1
ATOM 657 C CA . ASP A 1 80 ? -9.209 9.455 9.916 1.00 79.50 80 ASP A CA 1
ATOM 658 C C . ASP A 1 80 ? -8.718 8.494 11.028 1.00 79.50 80 ASP A C 1
ATOM 660 O O . ASP A 1 80 ? -9.453 7.666 11.564 1.00 79.50 80 ASP A O 1
ATOM 664 N N . GLY A 1 81 ? -7.404 8.511 11.295 1.00 79.88 81 GLY A N 1
ATOM 665 C CA . GLY A 1 81 ? -6.751 7.611 12.258 1.00 79.88 81 GLY A CA 1
ATOM 666 C C . GLY A 1 81 ? -6.739 6.128 11.858 1.00 79.88 81 GLY A C 1
ATOM 667 O O . GLY A 1 81 ? -6.297 5.285 12.638 1.00 79.88 81 GLY A O 1
ATOM 668 N N . LYS A 1 82 ? -7.203 5.786 10.650 1.00 81.62 82 LYS A N 1
ATOM 669 C CA . LYS A 1 82 ? -7.239 4.424 10.106 1.00 81.62 82 LYS A CA 1
ATOM 670 C C . LYS A 1 82 ? -6.187 4.255 9.020 1.00 81.62 82 LYS A C 1
ATOM 672 O O . LYS A 1 82 ? -5.810 5.194 8.320 1.00 81.62 82 LYS A O 1
ATOM 677 N N . LYS A 1 83 ? -5.749 3.011 8.828 1.00 83.62 83 LYS A N 1
ATOM 678 C CA . LYS A 1 83 ? -4.952 2.642 7.653 1.00 83.62 83 LYS A CA 1
ATOM 679 C C . LYS A 1 83 ? -5.776 2.878 6.383 1.00 83.62 83 LYS A C 1
ATOM 681 O O . LYS A 1 83 ? -6.989 2.651 6.431 1.00 83.62 83 LYS A O 1
ATOM 686 N N . PRO A 1 84 ? -5.160 3.230 5.246 1.00 83.50 84 PRO A N 1
ATOM 687 C CA . PRO A 1 84 ? -5.907 3.588 4.042 1.00 83.50 84 PRO A CA 1
ATOM 688 C C . PRO A 1 84 ? -6.884 2.510 3.557 1.00 83.50 84 PRO A C 1
ATOM 690 O O . PRO A 1 84 ? -8.019 2.819 3.210 1.00 83.50 84 PRO A O 1
ATOM 693 N N . TYR A 1 85 ? -6.501 1.233 3.638 1.00 82.81 85 TYR A N 1
ATOM 694 C CA . TYR A 1 85 ? -7.397 0.116 3.316 1.00 82.81 85 TYR A CA 1
ATOM 695 C C . TYR A 1 85 ? -8.628 0.059 4.240 1.00 82.81 85 TYR A C 1
ATOM 697 O O . TYR A 1 85 ? -9.759 -0.101 3.784 1.00 82.81 85 TYR A O 1
ATOM 705 N N . SER A 1 86 ? -8.423 0.233 5.549 1.00 82.81 86 SER A N 1
ATOM 706 C CA . SER A 1 86 ? -9.509 0.235 6.540 1.00 82.81 86 SER A CA 1
ATOM 707 C C . SER A 1 86 ? -10.428 1.445 6.365 1.00 82.81 86 SER A C 1
ATOM 709 O O . SER A 1 86 ? -11.649 1.326 6.482 1.00 82.81 86 SER A O 1
ATOM 711 N N . PHE A 1 87 ? -9.852 2.598 6.015 1.00 86.25 87 PHE A N 1
ATOM 712 C CA . PHE A 1 87 ? -10.613 3.789 5.669 1.00 86.25 87 PHE A CA 1
ATOM 713 C C . PHE A 1 87 ? -11.517 3.535 4.458 1.00 86.25 87 PHE A C 1
ATOM 715 O O . PHE A 1 87 ? -12.730 3.701 4.575 1.00 86.25 87 PHE A O 1
ATOM 722 N N . LEU A 1 88 ? -10.967 3.043 3.344 1.00 86.50 88 LEU A N 1
ATOM 723 C CA . LEU A 1 88 ? -11.748 2.726 2.143 1.00 86.50 88 LEU A CA 1
ATOM 724 C C . LEU A 1 88 ? -12.850 1.709 2.422 1.00 86.50 88 LEU A C 1
ATOM 726 O O . LEU A 1 88 ? -14.000 1.946 2.062 1.00 86.50 88 LEU A O 1
ATOM 730 N N . LYS A 1 89 ? -12.534 0.627 3.144 1.00 87.44 89 LYS A N 1
ATOM 731 C CA . LYS A 1 89 ? -13.539 -0.343 3.589 1.00 87.44 89 LYS A CA 1
ATOM 732 C C . LYS A 1 89 ? -14.668 0.352 4.349 1.00 87.44 89 LYS A C 1
ATOM 734 O O . LYS A 1 89 ? -15.832 0.108 4.056 1.00 87.44 89 LYS A O 1
ATOM 739 N N . SER A 1 90 ? -14.340 1.238 5.291 1.00 87.62 90 SER A N 1
ATOM 740 C CA . SER A 1 90 ? -15.351 1.960 6.068 1.00 87.62 90 SER A CA 1
ATOM 741 C C . SER A 1 90 ? -16.216 2.887 5.212 1.00 87.62 90 SER A C 1
ATOM 743 O O . SER A 1 90 ? -17.424 2.926 5.426 1.00 87.62 90 SER A O 1
ATOM 745 N N . GLN A 1 91 ? -15.637 3.567 4.216 1.00 91.06 91 GLN A N 1
ATOM 746 C CA . GLN A 1 91 ? -16.383 4.424 3.291 1.00 91.06 91 GLN A CA 1
ATOM 747 C C . GLN A 1 91 ? -17.319 3.608 2.396 1.00 91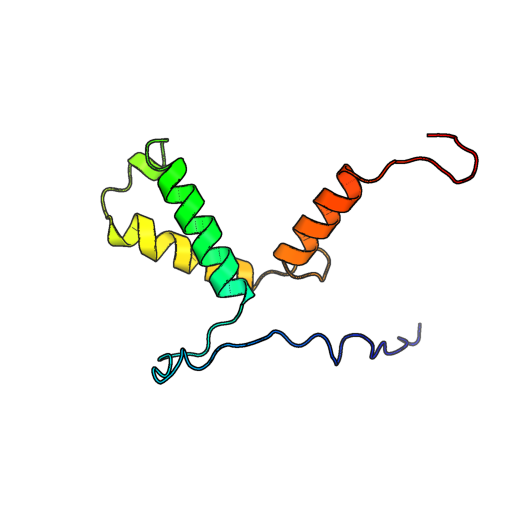.06 91 GLN A C 1
ATOM 749 O O . GLN A 1 91 ? -18.491 3.950 2.271 1.00 91.06 91 GLN A O 1
ATOM 754 N N . ILE A 1 92 ? -16.844 2.489 1.841 1.00 91.06 92 ILE A N 1
ATOM 755 C CA . ILE A 1 92 ? -17.659 1.591 1.011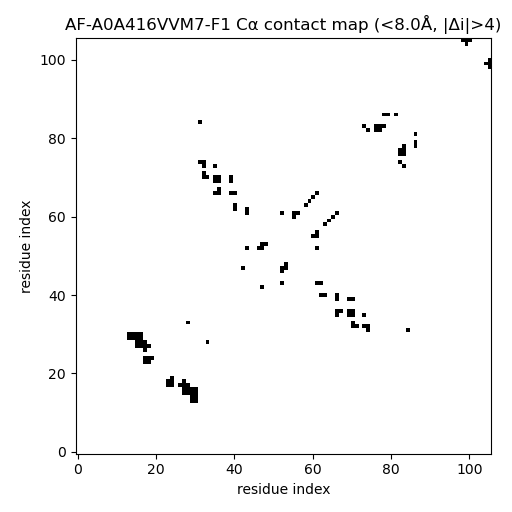 1.00 91.06 92 ILE A CA 1
ATOM 756 C C . ILE A 1 92 ? -18.793 0.984 1.841 1.00 91.06 92 ILE A C 1
ATOM 758 O O . ILE A 1 92 ? -19.949 1.026 1.432 1.00 91.06 92 ILE A O 1
ATOM 762 N N . THR A 1 93 ? -18.493 0.469 3.038 1.00 91.00 93 THR A N 1
ATOM 763 C CA . THR A 1 93 ? -19.523 -0.055 3.943 1.00 91.00 93 THR A CA 1
ATOM 764 C C . THR A 1 93 ? -20.529 1.026 4.318 1.00 91.00 93 THR A C 1
ATOM 766 O O . THR A 1 93 ? -21.720 0.747 4.344 1.00 91.00 93 THR A O 1
ATOM 769 N N . TYR A 1 94 ? -20.087 2.256 4.587 1.00 89.81 94 TYR A N 1
ATOM 770 C CA . TYR A 1 94 ? -20.991 3.364 4.882 1.00 89.81 94 TYR A CA 1
ATOM 771 C C . TYR A 1 94 ? -21.884 3.726 3.688 1.00 89.81 94 TYR A C 1
ATOM 773 O O . TYR A 1 94 ? -23.076 3.957 3.875 1.00 89.81 94 TYR A O 1
ATOM 781 N N . ALA A 1 95 ? -21.331 3.744 2.474 1.00 91.06 95 ALA A N 1
ATOM 782 C CA . ALA A 1 95 ? -22.075 4.046 1.255 1.00 91.06 95 ALA A CA 1
ATOM 783 C C . ALA A 1 95 ? -23.128 2.975 0.930 1.00 91.06 95 ALA A C 1
ATOM 785 O O . ALA A 1 95 ? -24.241 3.317 0.544 1.00 91.06 95 ALA A O 1
ATOM 786 N N . LEU A 1 96 ? -22.789 1.696 1.119 1.00 92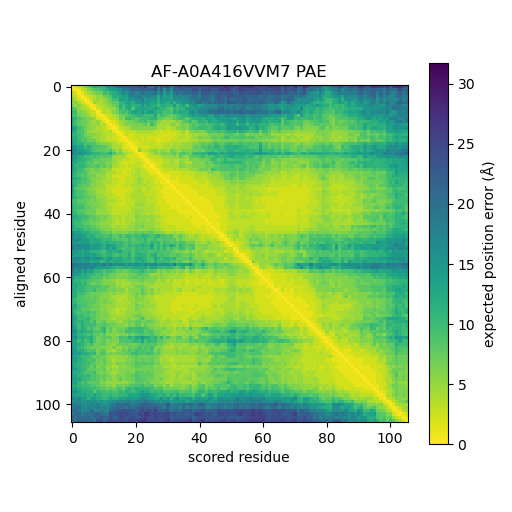.25 96 LEU A N 1
ATOM 787 C CA . LEU A 1 96 ? -23.682 0.561 0.860 1.00 92.25 96 LEU A CA 1
ATOM 788 C C . LEU A 1 96 ? -24.658 0.277 2.010 1.00 92.25 96 LEU A C 1
ATOM 790 O O . LEU A 1 96 ? -25.624 -0.464 1.831 1.00 92.25 96 LEU A O 1
ATOM 794 N N . ARG A 1 97 ? -24.410 0.822 3.206 1.00 88.81 97 ARG A N 1
ATOM 795 C CA . ARG A 1 97 ? -25.276 0.596 4.364 1.00 88.81 97 ARG A CA 1
ATOM 796 C C . ARG A 1 97 ? -26.633 1.274 4.134 1.00 88.81 97 ARG A C 1
ATOM 798 O O . ARG A 1 97 ? -26.663 2.470 3.840 1.00 88.81 97 ARG A O 1
ATOM 805 N N . PRO A 1 98 ? -27.758 0.570 4.361 1.00 85.81 98 PRO A N 1
ATOM 806 C CA . PRO A 1 98 ? -29.074 1.190 4.318 1.00 85.81 98 PRO A CA 1
ATOM 807 C C . PRO A 1 98 ? -29.163 2.284 5.386 1.00 85.81 98 PRO A C 1
ATOM 809 O O . PRO A 1 98 ? -28.956 2.038 6.579 1.00 85.81 98 PRO A O 1
ATOM 812 N N . LYS A 1 99 ? -29.455 3.508 4.946 1.00 83.25 99 LYS A N 1
ATOM 813 C CA . LYS A 1 99 ? -29.628 4.680 5.809 1.00 83.25 99 LYS A CA 1
ATOM 814 C C . LYS A 1 99 ? -31.075 4.741 6.273 1.00 83.25 99 LYS A C 1
ATOM 816 O O . LYS A 1 99 ? -31.826 5.604 5.858 1.00 83.25 99 LYS A O 1
ATOM 821 N N . ILE A 1 100 ? -31.471 3.750 7.064 1.00 83.00 100 ILE A N 1
ATOM 822 C CA . ILE A 1 100 ? -32.819 3.662 7.614 1.00 83.00 100 ILE A CA 1
ATOM 823 C C . ILE A 1 100 ? -32.674 3.644 9.129 1.00 83.00 100 ILE A C 1
ATOM 825 O O . ILE A 1 100 ? -31.905 2.860 9.691 1.00 83.00 100 ILE A O 1
ATOM 829 N N . THR A 1 101 ? -33.376 4.550 9.794 1.00 78.38 101 THR A N 1
ATOM 830 C CA . THR A 1 101 ? -33.482 4.547 11.254 1.00 78.38 101 THR A CA 1
ATOM 831 C C . THR A 1 101 ? -34.311 3.350 11.723 1.00 78.38 101 THR A C 1
ATOM 833 O O . THR A 1 101 ? -35.101 2.791 10.964 1.00 78.38 101 THR A O 1
ATOM 836 N N . TYR A 1 102 ? -34.194 2.968 12.999 1.00 70.06 102 TYR A N 1
ATOM 837 C CA . TYR A 1 102 ? -35.015 1.894 13.587 1.00 70.06 102 TYR A CA 1
ATOM 838 C C . TYR A 1 102 ? -36.532 2.129 13.448 1.00 70.06 102 TYR A C 1
ATOM 840 O O . TYR A 1 102 ? -37.304 1.180 13.505 1.00 70.06 102 TYR A O 1
ATOM 848 N N . ALA A 1 103 ? -36.956 3.376 13.221 1.00 82.19 103 ALA A N 1
ATOM 849 C CA . ALA A 1 103 ? -38.343 3.755 12.967 1.00 82.19 103 ALA A CA 1
ATOM 850 C C . ALA A 1 103 ? -38.771 3.626 11.487 1.00 82.19 103 ALA A C 1
ATOM 852 O O . ALA A 1 103 ? -39.842 4.106 11.124 1.00 82.19 103 ALA A O 1
ATOM 853 N N . GLY A 1 104 ? -37.937 3.048 10.614 1.00 74.19 104 GLY A N 1
ATOM 854 C CA . GLY A 1 104 ? -38.243 2.874 9.189 1.00 74.19 104 GLY A CA 1
ATOM 855 C C . GLY A 1 104 ? -38.179 4.161 8.359 1.00 74.19 104 GLY A C 1
ATOM 856 O O . GLY A 1 104 ? -38.562 4.153 7.193 1.00 74.19 104 GLY A O 1
ATOM 857 N N . LYS A 1 105 ? -37.705 5.271 8.937 1.00 59.94 105 LYS A N 1
ATOM 858 C CA . LYS A 1 105 ? -37.534 6.546 8.229 1.00 59.94 105 LYS A CA 1
ATOM 859 C C . LYS A 1 105 ? -36.118 6.648 7.668 1.00 59.94 105 LYS A C 1
ATOM 861 O O . LYS A 1 105 ? -35.167 6.320 8.391 1.00 59.94 105 LYS A O 1
ATOM 866 N N . ALA A 1 106 ? -36.020 7.068 6.408 1.00 62.50 106 ALA A N 1
ATOM 867 C CA . ALA A 1 106 ? -34.764 7.437 5.760 1.00 62.50 106 ALA A CA 1
ATOM 868 C C . ALA A 1 106 ? -34.177 8.714 6.379 1.00 62.50 106 ALA A C 1
ATOM 870 O O . ALA A 1 106 ? -34.986 9.597 6.751 1.00 62.50 106 ALA A O 1
#

Radius of gyration: 19.34 Å; Cα contacts (8 Å, |Δi|>4): 73; chains: 1; bounding box: 54×38×54 Å

Secondary structure (DSSP, 8-state):
---PPP-TTTT-PPPEEEEETTEEEEEEEEHHHHHHHHHHHHHHHHTTTSTTGGG---HHIIIIIHHHHHHHHHHH--BTTB-HHHHHHHHHHHHHS----TTS--

Solvent-accessible surface area (backbone atoms only — not comparable to full-atom values): 6447 Å² total; per-residue (Å²): 132,88,81,82,84,78,68,82,62,73,79,70,66,81,64,68,44,51,55,59,90,91,46,70,48,98,58,75,46,39,60,66,42,53,52,41,28,53,54,43,38,52,48,46,68,76,46,34,80,43,83,75,54,49,74,52,81,48,63,61,49,57,62,46,45,48,22,51,53,50,21,54,52,53,70,73,46,63,45,94,89,26,50,52,69,58,36,51,51,50,52,52,52,57,71,72,45,82,71,55,47,99,84,74,46,110

pLDDT: mean 84.42, std 7.18, range [59.94, 93.06]